Protein AF-A0A1U9UR07-F1 (afdb_monomer_lite)

Secondary structure (DSSP, 8-state):
----EEEEEEEEEEE-TT-EEEEEEEETT--S-----EEEEEEE-TT-----TTS-----EEEEEEEEEEEEEEE--SSS--EEEEEEEEEEEEEE-SSS-EEEEEEEEEE--

Foldseek 3Di:
DDFDKDKDWDDKDKAFAPDKDKDKAKDLPPDVPPDKDKDKFKDFDPVDDPDDPPFDPDWDKGFPDKDKDKDWDFAPPPDDDTDIRIIIIIMTMIHTNGNGITIIIMMMIITDD

pLDDT: mean 77.51, std 14.18, range [50.88, 95.31]

Structure (mmCIF, N/CA/C/O backbone):
data_AF-A0A1U9UR07-F1
#
_entry.id   AF-A0A1U9UR07-F1
#
loop_
_atom_site.group_PDB
_atom_site.id
_atom_site.type_symbol
_atom_site.label_atom_id
_atom_site.label_alt_id
_atom_site.label_comp_id
_atom_site.label_asym_id
_atom_site.label_entity_id
_atom_site.label_seq_id
_atom_site.pdbx_PDB_ins_code
_atom_site.Cartn_x
_atom_site.Cartn_y
_atom_site.Cartn_z
_atom_site.occupancy
_atom_site.B_iso_or_equiv
_atom_site.auth_seq_id
_atom_site.auth_comp_id
_atom_site.auth_asym_id
_atom_site.auth_atom_id
_atom_site.pdbx_PDB_model_num
ATOM 1 N N . MET A 1 1 ? -17.537 4.626 -27.027 1.00 51.56 1 MET A N 1
ATOM 2 C CA . MET A 1 1 ? -16.449 3.795 -26.475 1.00 51.56 1 MET A CA 1
ATOM 3 C C . MET A 1 1 ? -16.687 3.732 -24.976 1.00 51.56 1 MET A C 1
ATOM 5 O O . MET A 1 1 ? -16.911 4.792 -24.405 1.00 51.56 1 MET A O 1
ATOM 9 N N . SER A 1 2 ? -16.831 2.543 -24.379 1.00 54.78 2 SER A N 1
ATOM 10 C CA . SER A 1 2 ? -16.956 2.432 -22.919 1.00 54.78 2 SER A CA 1
ATOM 11 C C . SER A 1 2 ? -15.555 2.349 -22.336 1.00 54.78 2 SER A C 1
ATOM 13 O O . SER A 1 2 ? -14.804 1.458 -22.719 1.00 54.78 2 SER A O 1
ATOM 15 N N . ASN A 1 3 ? -15.216 3.269 -21.441 1.00 66.62 3 ASN A N 1
ATOM 16 C CA . ASN A 1 3 ? -13.965 3.197 -20.698 1.00 66.62 3 ASN A CA 1
ATOM 17 C C . ASN A 1 3 ? -14.158 2.119 -19.631 1.00 66.62 3 ASN A C 1
ATOM 19 O O . ASN A 1 3 ? -14.895 2.330 -18.666 1.00 66.62 3 ASN A O 1
ATOM 23 N N . GLU A 1 4 ? -13.588 0.940 -19.856 1.00 74.62 4 GLU A N 1
ATOM 24 C CA . GLU A 1 4 ? -13.603 -0.132 -18.868 1.00 74.62 4 GLU A CA 1
ATOM 25 C C . GLU A 1 4 ? -12.714 0.276 -17.686 1.00 74.62 4 GLU A C 1
ATOM 27 O O . GLU A 1 4 ? -11.621 0.822 -17.867 1.00 74.62 4 GLU A O 1
ATOM 32 N N . VAL A 1 5 ? -13.230 0.085 -16.470 1.00 78.31 5 VAL A N 1
ATOM 33 C CA . VAL A 1 5 ? -12.482 0.329 -15.236 1.00 78.31 5 VAL A CA 1
ATOM 34 C C . VAL A 1 5 ? -11.978 -1.014 -14.738 1.00 78.31 5 VAL A C 1
ATOM 36 O O . VAL A 1 5 ? -12.756 -1.836 -14.256 1.00 78.31 5 VAL A O 1
ATOM 39 N N . ASN A 1 6 ? -10.670 -1.217 -14.829 1.00 82.62 6 ASN A N 1
ATOM 40 C CA . ASN A 1 6 ? -9.998 -2.394 -14.307 1.00 82.62 6 ASN A CA 1
ATOM 41 C C . ASN A 1 6 ? -9.641 -2.163 -12.841 1.00 82.62 6 ASN A C 1
ATOM 43 O O . ASN A 1 6 ? -8.868 -1.260 -12.517 1.00 82.62 6 ASN A O 1
ATOM 47 N N . ILE A 1 7 ? -10.188 -2.990 -11.953 1.00 86.00 7 ILE A N 1
ATOM 48 C CA . ILE A 1 7 ? -9.848 -2.986 -10.528 1.00 86.00 7 ILE A CA 1
ATOM 49 C C . ILE A 1 7 ? -8.909 -4.157 -10.263 1.00 86.00 7 ILE A C 1
ATOM 51 O O . ILE A 1 7 ? -9.239 -5.303 -10.561 1.00 86.00 7 ILE A O 1
ATOM 55 N N . SER A 1 8 ? -7.743 -3.879 -9.686 1.00 87.50 8 SER A N 1
ATOM 56 C CA . SER A 1 8 ? -6.766 -4.907 -9.318 1.00 87.50 8 SER A CA 1
ATOM 57 C C . SER A 1 8 ? -6.253 -4.701 -7.897 1.00 87.50 8 SER A C 1
ATOM 59 O O . SER A 1 8 ? -6.095 -3.571 -7.434 1.00 87.50 8 SER A O 1
ATOM 61 N N . GLN A 1 9 ? -5.998 -5.804 -7.196 1.00 89.88 9 GLN A N 1
ATOM 62 C CA . GLN A 1 9 ? -5.320 -5.784 -5.906 1.00 89.88 9 GLN A CA 1
ATOM 63 C C . GLN A 1 9 ? -3.812 -5.694 -6.131 1.00 89.88 9 GLN A C 1
ATOM 65 O O . GLN A 1 9 ? -3.245 -6.486 -6.881 1.00 89.88 9 GLN A O 1
ATOM 70 N N . ILE A 1 10 ? -3.166 -4.747 -5.456 1.00 88.62 10 ILE A N 1
ATOM 71 C CA . ILE A 1 10 ? -1.724 -4.491 -5.598 1.00 88.62 10 ILE A CA 1
ATOM 72 C C . ILE A 1 10 ? -0.930 -4.797 -4.332 1.00 88.62 10 ILE A C 1
ATOM 74 O O . ILE A 1 10 ? 0.274 -5.025 -4.408 1.00 88.62 10 ILE A O 1
ATOM 78 N N . ALA A 1 11 ? -1.587 -4.803 -3.173 1.00 89.31 11 ALA A N 1
ATOM 79 C CA . ALA A 1 11 ? -0.956 -5.115 -1.902 1.00 89.31 11 ALA A CA 1
ATOM 80 C C . ALA A 1 11 ? -1.979 -5.625 -0.885 1.00 89.31 11 ALA A C 1
ATOM 82 O O . ALA A 1 11 ? -3.185 -5.413 -1.025 1.00 89.31 11 ALA A O 1
ATOM 83 N N . SER A 1 12 ? -1.475 -6.289 0.148 1.00 91.50 12 SER A N 1
ATOM 84 C CA . SER A 1 12 ? -2.229 -6.705 1.326 1.00 91.50 12 SER A CA 1
ATOM 85 C C . SER A 1 12 ? -1.304 -6.761 2.532 1.00 91.50 12 SER A C 1
ATOM 87 O O . SER A 1 12 ? -0.103 -6.994 2.377 1.00 91.50 12 SER A O 1
ATOM 89 N N . GLY A 1 13 ? -1.851 -6.600 3.729 1.00 91.00 13 GLY A N 1
ATOM 90 C CA . GLY A 1 13 ? -1.067 -6.700 4.954 1.00 91.00 13 GLY A CA 1
ATOM 91 C C . GLY A 1 13 ? -1.910 -6.523 6.203 1.00 91.00 13 GLY A C 1
ATOM 92 O O . GLY A 1 13 ? -3.133 -6.479 6.133 1.00 91.00 13 GLY A O 1
ATOM 93 N N . THR A 1 14 ? -1.231 -6.407 7.340 1.00 91.38 14 THR A N 1
ATOM 94 C CA . THR A 1 14 ? -1.806 -6.065 8.645 1.00 91.38 14 THR A CA 1
ATOM 95 C C . THR A 1 14 ? -1.115 -4.818 9.172 1.00 91.38 14 THR A C 1
ATOM 97 O O . THR A 1 14 ? 0.115 -4.778 9.194 1.00 91.38 14 THR A O 1
ATOM 100 N N . LEU A 1 15 ? -1.887 -3.823 9.601 1.00 91.75 15 LEU A N 1
ATOM 101 C CA . LEU A 1 15 ? -1.377 -2.570 10.154 1.00 91.75 15 LEU A CA 1
ATOM 102 C C . LEU A 1 15 ? -1.882 -2.367 11.578 1.00 91.75 15 LEU A C 1
ATOM 104 O O . LEU A 1 15 ? -3.080 -2.490 11.838 1.00 91.75 15 LEU A O 1
ATOM 108 N N . ASP A 1 16 ? -0.974 -2.009 12.479 1.00 90.75 16 ASP A N 1
ATOM 109 C CA . ASP A 1 16 ? -1.309 -1.569 13.831 1.00 90.75 16 ASP A CA 1
ATOM 110 C C . ASP A 1 16 ? -1.818 -0.116 13.825 1.00 90.75 16 ASP A C 1
ATOM 112 O O . ASP A 1 16 ? -1.444 0.657 12.939 1.00 90.75 16 ASP A O 1
ATOM 116 N N . PRO A 1 17 ? -2.639 0.285 14.812 1.00 90.88 17 PRO A N 1
ATOM 117 C CA . PRO A 1 17 ? -3.105 1.663 14.964 1.00 90.88 17 PRO A CA 1
ATOM 118 C C . PRO A 1 17 ? -1.975 2.696 14.901 1.00 90.88 17 PRO A C 1
ATOM 120 O O . PRO A 1 17 ? -0.920 2.515 15.517 1.00 90.88 17 PRO A O 1
ATOM 123 N N . GLY A 1 18 ? -2.199 3.787 14.166 1.00 88.94 18 GLY A N 1
ATOM 124 C CA . GLY A 1 18 ? -1.260 4.904 14.021 1.00 88.94 18 GLY A CA 1
ATOM 125 C C . GLY A 1 18 ? -0.002 4.593 13.206 1.00 88.94 18 GLY A C 1
ATOM 126 O O . GLY A 1 18 ? 0.939 5.386 13.216 1.00 88.94 18 GLY A O 1
ATOM 127 N N . HIS A 1 19 ? 0.049 3.441 12.530 1.00 88.81 19 HIS A N 1
ATOM 128 C CA . HIS A 1 19 ? 1.153 3.083 11.647 1.00 88.81 19 HIS A CA 1
ATOM 129 C C . HIS A 1 19 ? 0.731 3.198 10.184 1.00 88.81 19 HIS A C 1
ATOM 131 O O . HIS A 1 19 ? -0.345 2.744 9.789 1.00 88.81 19 HIS A O 1
ATOM 137 N N . GLY A 1 20 ? 1.625 3.777 9.380 1.00 91.19 20 GLY A N 1
ATOM 138 C CA . GLY A 1 20 ? 1.484 3.880 7.934 1.00 91.19 20 GLY A CA 1
ATOM 139 C C . GLY A 1 20 ? 2.530 3.046 7.202 1.00 91.19 20 GLY A C 1
ATOM 140 O O . GLY A 1 20 ? 3.700 3.039 7.588 1.00 91.19 20 GLY A O 1
ATOM 141 N N . TRP A 1 21 ? 2.127 2.360 6.134 1.00 92.69 21 TRP A N 1
ATOM 142 C CA . TRP A 1 21 ? 3.024 1.661 5.211 1.00 92.69 21 TRP A CA 1
ATOM 143 C C . TRP A 1 21 ? 3.007 2.320 3.840 1.00 92.69 21 TRP A C 1
ATOM 145 O O . TRP A 1 21 ? 1.958 2.713 3.333 1.00 92.69 21 TRP A O 1
ATOM 155 N N . GLU A 1 22 ? 4.183 2.405 3.225 1.00 93.12 22 GLU A N 1
ATOM 156 C CA . GLU A 1 22 ? 4.332 2.884 1.857 1.00 93.12 22 GLU A CA 1
ATOM 157 C C . GLU A 1 22 ? 4.399 1.706 0.887 1.00 93.12 22 GLU A C 1
ATOM 159 O O . GLU A 1 22 ? 5.182 0.772 1.066 1.00 93.12 22 GLU A O 1
ATOM 164 N N . PHE A 1 23 ? 3.603 1.781 -0.174 1.00 89.00 23 PHE A N 1
ATOM 165 C CA . PHE A 1 23 ? 3.611 0.819 -1.262 1.00 89.00 23 PHE A CA 1
ATOM 166 C C . PHE A 1 23 ? 4.098 1.485 -2.537 1.00 89.00 23 PHE A C 1
ATOM 168 O O . PHE A 1 23 ? 3.592 2.529 -2.955 1.00 89.00 23 PHE A O 1
ATOM 175 N N . TYR A 1 24 ? 5.074 0.839 -3.163 1.00 86.56 24 TYR A N 1
ATOM 176 C CA . TYR A 1 24 ? 5.679 1.261 -4.414 1.00 86.56 24 TYR A CA 1
ATOM 177 C C . TYR A 1 24 ? 5.182 0.338 -5.523 1.00 86.56 24 TYR A C 1
ATOM 179 O O . TYR A 1 24 ? 5.511 -0.847 -5.531 1.00 86.56 24 TYR A O 1
ATOM 187 N N . VAL A 1 25 ? 4.375 0.863 -6.447 1.00 79.50 25 VAL A N 1
ATOM 188 C CA . VAL A 1 25 ? 3.783 0.075 -7.537 1.00 79.50 25 VAL A CA 1
ATOM 189 C C . VAL A 1 25 ? 4.552 0.372 -8.823 1.00 79.50 25 VAL A C 1
ATOM 191 O O . VAL A 1 25 ? 4.287 1.397 -9.466 1.00 79.50 25 VAL A O 1
ATOM 194 N N . PRO A 1 26 ? 5.543 -0.463 -9.199 1.00 71.06 26 PRO A N 1
ATOM 195 C CA . PRO A 1 26 ? 6.257 -0.284 -10.454 1.00 71.06 26 PRO A CA 1
ATOM 196 C C . PRO A 1 26 ? 5.309 -0.524 -11.629 1.00 71.06 26 PRO A C 1
ATOM 198 O O . PRO A 1 26 ? 4.514 -1.466 -11.625 1.00 71.06 26 PRO A O 1
ATOM 201 N N . ARG A 1 27 ? 5.412 0.322 -12.655 1.00 70.56 27 ARG A N 1
ATOM 202 C CA . ARG A 1 27 ? 4.677 0.164 -13.910 1.00 70.56 27 ARG A CA 1
ATOM 203 C C . ARG A 1 27 ? 5.667 0.038 -15.072 1.00 70.56 27 ARG A C 1
ATOM 205 O O . ARG A 1 27 ? 6.072 1.053 -15.638 1.00 70.56 27 ARG A O 1
ATOM 212 N N . PRO A 1 28 ? 6.093 -1.193 -15.409 1.00 58.84 28 PRO A N 1
ATOM 213 C CA . PRO A 1 28 ? 7.059 -1.427 -16.483 1.00 58.84 28 PRO A CA 1
ATOM 214 C C . PRO A 1 28 ? 6.499 -1.107 -17.881 1.00 58.84 28 PRO A C 1
ATOM 216 O O . PRO A 1 28 ? 7.261 -0.911 -18.819 1.00 58.84 28 PRO A O 1
ATOM 219 N N . ASP A 1 29 ? 5.177 -1.032 -18.026 1.00 58.12 29 ASP A N 1
ATOM 220 C CA . ASP A 1 29 ? 4.444 -0.739 -19.261 1.00 58.12 29 ASP A CA 1
ATOM 221 C C . ASP A 1 29 ? 3.984 0.722 -19.377 1.00 58.12 29 ASP A C 1
ATOM 223 O O . ASP A 1 29 ? 3.385 1.106 -20.383 1.00 58.12 29 ASP A O 1
ATOM 227 N N . TYR A 1 30 ? 4.278 1.560 -18.378 1.00 55.84 30 TYR A N 1
ATOM 228 C CA . TYR A 1 30 ? 3.933 2.979 -18.386 1.00 55.84 30 TYR A CA 1
ATOM 229 C C . TYR A 1 30 ? 4.895 3.728 -19.309 1.00 55.84 30 TYR A C 1
ATOM 231 O O . TYR A 1 30 ? 5.777 4.471 -18.885 1.00 55.84 30 TYR A O 1
ATOM 239 N N . GLN A 1 31 ? 4.744 3.514 -20.613 1.00 53.91 31 GLN A N 1
ATOM 240 C CA . GLN A 1 31 ? 5.294 4.432 -21.597 1.00 53.91 31 GLN A CA 1
ATOM 241 C C . GLN A 1 31 ? 4.724 5.822 -21.302 1.00 53.91 31 GLN A C 1
ATOM 243 O O . GLN A 1 31 ? 3.584 5.933 -20.863 1.00 53.91 31 GLN A O 1
ATOM 248 N N . ALA A 1 32 ? 5.521 6.870 -21.514 1.00 50.88 32 ALA A N 1
ATOM 249 C CA . ALA A 1 32 ? 5.328 8.259 -21.070 1.00 50.88 32 ALA A CA 1
ATOM 250 C C . ALA A 1 32 ? 3.983 8.956 -21.418 1.00 50.88 32 ALA A C 1
ATOM 252 O O . ALA A 1 32 ? 3.830 10.158 -21.197 1.00 50.88 32 ALA A O 1
ATOM 253 N N . GLN A 1 33 ? 2.995 8.241 -21.952 1.00 50.94 33 GLN A N 1
ATOM 254 C CA . GLN A 1 33 ? 1.614 8.676 -22.062 1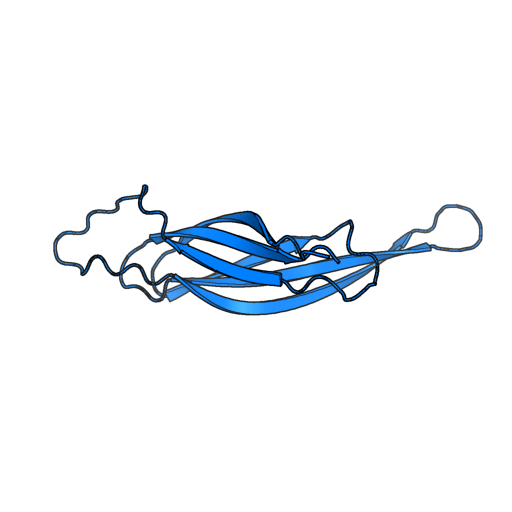.00 50.94 33 GLN A CA 1
ATOM 255 C C . GLN A 1 33 ? 0.956 8.701 -20.676 1.00 50.94 33 GLN A C 1
ATOM 257 O O . GLN A 1 33 ? 0.387 7.736 -20.173 1.00 50.94 33 GLN A O 1
ATOM 262 N N . ILE A 1 34 ? 1.043 9.877 -20.063 1.00 52.38 34 ILE A N 1
ATOM 263 C CA . ILE A 1 34 ? 0.200 10.351 -18.966 1.00 52.38 34 ILE A CA 1
ATOM 264 C C . ILE A 1 34 ? -1.269 10.129 -19.373 1.00 52.38 34 ILE A C 1
ATOM 266 O O . ILE A 1 34 ? -1.830 10.946 -20.095 1.00 52.38 34 ILE A O 1
ATOM 270 N N . GLY A 1 35 ? -1.878 9.001 -18.995 1.00 52.19 35 GLY A N 1
ATOM 271 C CA . GLY A 1 35 ? -3.204 8.649 -19.523 1.00 52.19 35 GLY A CA 1
ATOM 272 C C . GLY A 1 35 ? -4.109 7.891 -18.567 1.00 52.19 35 GLY A C 1
ATOM 273 O O . GLY A 1 35 ? -5.287 8.219 -18.473 1.00 52.19 35 GLY A O 1
ATOM 274 N N . LYS A 1 36 ? -3.588 6.917 -17.815 1.00 61.38 36 LYS A N 1
ATOM 275 C CA . LYS A 1 36 ? -4.447 6.131 -16.925 1.00 61.38 36 LYS A CA 1
ATOM 276 C C . LYS A 1 36 ? -4.677 6.897 -15.633 1.00 61.38 36 LYS A C 1
ATOM 278 O O . LYS A 1 36 ? -3.763 6.997 -14.815 1.00 61.38 36 LYS A O 1
ATOM 283 N N . VAL A 1 37 ? -5.863 7.457 -15.422 1.00 61.91 37 VAL A N 1
ATOM 284 C CA . VAL A 1 37 ? -6.258 7.901 -14.077 1.00 61.91 37 VAL A CA 1
ATOM 285 C C . VAL A 1 37 ? -6.299 6.648 -13.201 1.00 61.91 37 VAL A C 1
ATOM 287 O O . VAL A 1 37 ? -6.976 5.689 -13.565 1.00 61.91 37 VAL A O 1
ATOM 290 N N . ALA A 1 38 ? -5.534 6.633 -12.104 1.00 72.12 38 ALA A N 1
ATOM 291 C CA . ALA A 1 38 ? -5.622 5.578 -11.099 1.00 72.12 38 ALA A CA 1
ATOM 292 C C . ALA A 1 38 ? -6.191 6.144 -9.808 1.00 72.12 38 ALA A C 1
ATOM 294 O O . ALA A 1 38 ? -5.708 7.162 -9.310 1.00 72.12 38 ALA A O 1
ATOM 295 N N . PHE A 1 39 ? -7.172 5.444 -9.259 1.00 84.00 39 PHE A N 1
ATOM 296 C CA . PHE A 1 39 ? -7.673 5.682 -7.915 1.00 84.00 39 PHE A CA 1
ATOM 297 C C . PHE A 1 39 ? -7.201 4.550 -7.017 1.00 84.00 39 PHE A C 1
ATOM 299 O O . PHE A 1 39 ? -7.362 3.380 -7.361 1.00 84.00 39 PHE A O 1
ATOM 306 N N . PHE A 1 40 ? -6.612 4.906 -5.880 1.00 89.44 40 PHE A N 1
ATOM 307 C CA . PHE A 1 40 ? -6.236 3.950 -4.848 1.00 89.44 40 PHE A CA 1
ATOM 308 C C . PHE A 1 40 ? -7.305 3.942 -3.767 1.00 89.44 40 PHE A C 1
ATOM 310 O O . PHE A 1 40 ? -7.808 4.994 -3.373 1.00 89.44 40 PHE A O 1
ATOM 317 N N . THR A 1 41 ? -7.624 2.758 -3.270 1.00 92.38 41 THR A N 1
ATOM 318 C CA . THR A 1 41 ? -8.431 2.594 -2.065 1.00 92.38 41 THR A CA 1
ATOM 319 C C . THR A 1 41 ? -7.837 1.476 -1.225 1.00 92.38 41 THR A C 1
ATOM 321 O O . THR A 1 41 ? -7.213 0.554 -1.760 1.00 92.38 41 THR A O 1
ATOM 324 N N . ALA A 1 42 ? -8.003 1.572 0.087 1.00 92.12 42 ALA A N 1
ATOM 325 C CA . ALA A 1 42 ? -7.684 0.496 0.998 1.00 92.12 42 ALA A CA 1
ATOM 326 C C . ALA A 1 42 ? -8.974 0.005 1.647 1.00 92.12 42 ALA A C 1
ATOM 328 O O . ALA A 1 42 ? -9.846 0.796 1.999 1.00 92.12 42 ALA A O 1
ATOM 329 N N . VAL A 1 43 ? -9.107 -1.312 1.743 1.00 90.75 43 VAL A N 1
ATOM 330 C CA . VAL A 1 43 ? -10.316 -1.967 2.235 1.00 90.75 43 VAL A CA 1
ATOM 331 C C . VAL A 1 43 ? -9.921 -2.895 3.376 1.00 90.75 43 VAL A C 1
ATOM 333 O O . VAL A 1 43 ? -9.047 -3.742 3.167 1.00 90.75 43 VAL A O 1
ATOM 336 N N . PRO A 1 44 ? -10.539 -2.770 4.563 1.00 88.94 44 PRO A N 1
ATOM 337 C CA . PRO A 1 44 ? -10.356 -3.737 5.634 1.00 88.94 44 PRO A CA 1
ATOM 338 C C . PRO A 1 44 ? -10.743 -5.148 5.180 1.00 88.94 44 PRO A C 1
ATOM 340 O O . PRO A 1 44 ? -11.813 -5.362 4.607 1.00 88.94 44 PRO A O 1
ATOM 343 N N . ASP A 1 45 ? -9.884 -6.123 5.457 1.00 86.44 45 ASP A N 1
ATOM 344 C CA . ASP A 1 45 ? -10.175 -7.530 5.223 1.00 86.44 45 ASP A CA 1
ATOM 345 C C . ASP A 1 45 ? -11.056 -8.069 6.353 1.00 86.44 45 ASP A C 1
ATOM 347 O O . ASP A 1 45 ? -10.598 -8.308 7.475 1.00 86.44 45 ASP A O 1
ATOM 351 N N . ALA A 1 46 ? -12.336 -8.263 6.042 1.00 74.12 46 ALA A N 1
ATOM 352 C CA . ALA A 1 46 ? -13.320 -8.804 6.971 1.00 74.12 46 ALA A CA 1
ATOM 353 C C . ALA A 1 46 ? -13.079 -10.282 7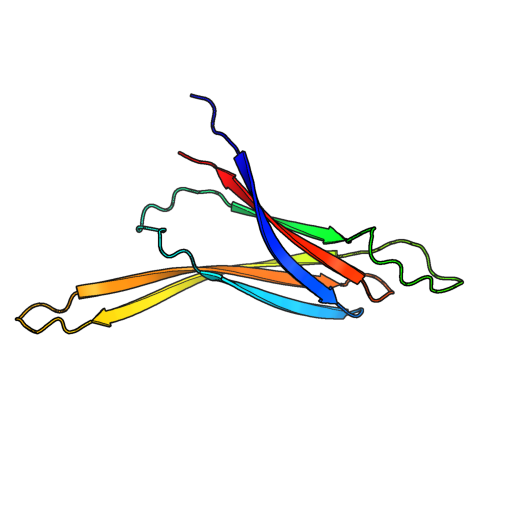.326 1.00 74.12 46 ALA A C 1
ATOM 355 O O . ALA A 1 46 ? -13.623 -10.757 8.315 1.00 74.12 46 ALA A O 1
ATOM 356 N N . SER A 1 47 ? -12.277 -11.022 6.552 1.00 74.56 47 SER A N 1
ATOM 357 C CA . SER A 1 47 ? -11.961 -12.425 6.859 1.00 74.56 47 SER A CA 1
ATOM 358 C C . SER A 1 47 ? -10.925 -12.580 7.977 1.00 74.56 47 SER A C 1
ATOM 360 O O . SER A 1 47 ? -10.778 -13.660 8.550 1.00 74.56 47 SER A O 1
ATOM 362 N N . PHE A 1 48 ? -10.227 -11.496 8.319 1.00 69.56 48 PHE A N 1
ATOM 363 C CA . PHE A 1 48 ? -9.251 -11.459 9.395 1.00 69.56 48 PHE A CA 1
ATOM 364 C C . PHE A 1 48 ? -9.887 -10.853 10.647 1.00 69.56 48 PHE A C 1
ATOM 366 O O . PHE A 1 48 ? -9.876 -9.636 10.835 1.00 69.56 48 PHE A O 1
ATOM 373 N N . ASP A 1 49 ? -10.473 -11.686 11.503 1.00 63.22 49 ASP A N 1
ATOM 374 C CA . ASP A 1 49 ? -11.080 -11.243 12.761 1.00 63.22 49 ASP A CA 1
ATOM 375 C C . ASP A 1 49 ? -10.091 -11.314 13.925 1.00 63.22 49 ASP A C 1
ATOM 377 O O . ASP A 1 49 ? -9.795 -12.383 14.459 1.00 63.22 49 ASP A O 1
ATOM 381 N N . ILE A 1 50 ? -9.613 -10.145 14.359 1.00 63.03 50 ILE A N 1
ATOM 382 C CA . ILE A 1 50 ? -9.084 -9.976 15.712 1.00 63.03 50 ILE A CA 1
ATOM 383 C C . ILE A 1 50 ? -10.256 -9.507 16.571 1.00 63.03 50 ILE A C 1
ATOM 385 O O . ILE A 1 50 ? -10.576 -8.321 16.619 1.00 63.03 50 ILE A O 1
ATOM 389 N N . VAL A 1 51 ? -10.921 -10.450 17.237 1.00 57.22 51 VAL A N 1
ATOM 390 C CA . VAL A 1 51 ? -11.977 -10.129 18.202 1.00 57.22 51 VAL A CA 1
ATOM 391 C C . VAL A 1 51 ? -11.317 -9.588 19.471 1.00 57.22 51 VAL A C 1
ATOM 393 O O . VAL A 1 51 ? -10.765 -10.343 20.270 1.00 57.22 51 VAL A O 1
ATOM 396 N N . LEU A 1 52 ? -11.362 -8.269 19.649 1.00 57.34 52 LEU A N 1
ATOM 397 C CA . LEU A 1 52 ? -11.005 -7.592 20.894 1.00 57.34 52 LEU A CA 1
ATOM 398 C C . LEU A 1 52 ? -12.295 -7.171 21.601 1.00 57.34 52 LEU A C 1
ATOM 400 O O . LEU A 1 52 ? -12.968 -6.225 21.194 1.00 57.34 52 LEU A O 1
ATOM 404 N N . GLU A 1 53 ? -12.649 -7.911 22.652 1.00 54.72 53 GLU A N 1
ATOM 405 C CA . GLU A 1 53 ? -13.827 -7.650 23.481 1.00 54.72 53 GLU A CA 1
ATOM 406 C C . GLU A 1 53 ? -13.819 -6.189 23.977 1.00 54.72 53 GLU A C 1
ATOM 408 O O . GLU A 1 53 ? -12.869 -5.745 24.624 1.00 54.72 53 GLU A O 1
ATOM 413 N N . GLY A 1 54 ? -14.870 -5.428 23.654 1.00 59.56 54 GLY A N 1
ATOM 414 C CA . GLY A 1 54 ? -15.052 -4.048 24.120 1.00 59.56 54 GLY A CA 1
ATOM 415 C C . GLY A 1 54 ? -14.600 -2.930 23.172 1.00 59.56 54 GLY A C 1
ATOM 416 O O . GLY A 1 54 ? -14.774 -1.764 23.528 1.00 59.56 54 GLY A O 1
ATOM 417 N N . TYR A 1 55 ? -14.080 -3.235 21.977 1.00 59.12 55 TYR A N 1
ATOM 418 C CA . TYR A 1 55 ? -13.795 -2.217 20.956 1.00 59.12 55 TYR A CA 1
ATOM 419 C C . TYR A 1 55 ? -14.935 -2.095 19.933 1.00 59.12 55 TYR A C 1
ATOM 421 O O . TYR A 1 55 ? -15.531 -3.107 19.564 1.00 59.12 55 TYR A O 1
ATOM 429 N N . PRO A 1 56 ? -15.250 -0.879 19.441 1.00 59.28 56 PRO A N 1
ATOM 430 C CA . PRO A 1 56 ? -16.108 -0.733 18.272 1.00 59.28 56 PRO A CA 1
ATOM 431 C C . PRO A 1 56 ? -15.484 -1.489 17.091 1.00 59.28 56 PRO A C 1
ATOM 433 O O . PRO A 1 56 ? -14.295 -1.321 16.833 1.00 59.28 56 PRO A O 1
ATOM 436 N N . GLU A 1 57 ? -16.277 -2.245 16.327 1.00 64.75 57 GLU A N 1
ATOM 437 C CA . GLU A 1 57 ? -15.844 -2.952 15.101 1.00 64.75 57 GLU A CA 1
ATOM 438 C C . GLU A 1 57 ? -15.461 -1.998 13.944 1.00 64.75 57 GLU A C 1
ATOM 440 O O . GLU A 1 57 ? -15.399 -2.387 12.779 1.00 64.75 57 GLU A O 1
ATOM 445 N N . HIS A 1 58 ? -15.225 -0.719 14.241 1.00 71.81 58 HIS A N 1
ATOM 446 C CA . HIS A 1 58 ? -14.849 0.273 13.251 1.00 71.81 58 HIS A CA 1
ATOM 447 C C . HIS A 1 58 ? -13.373 0.104 12.883 1.00 71.81 58 HIS A C 1
ATOM 449 O O . HIS A 1 58 ? -12.473 0.497 13.628 1.00 71.81 58 HIS A O 1
ATOM 455 N N . ARG A 1 59 ? -13.141 -0.500 11.718 1.00 81.62 59 ARG A N 1
ATOM 456 C CA . ARG A 1 59 ? -11.826 -0.635 11.095 1.00 81.62 59 ARG A CA 1
ATOM 457 C C . ARG A 1 59 ? -11.617 0.540 10.151 1.00 81.62 59 ARG A C 1
ATOM 459 O O . ARG A 1 59 ? -12.287 0.622 9.125 1.00 81.62 59 ARG A O 1
ATOM 466 N N . ASP A 1 60 ? -10.708 1.435 10.512 1.00 87.44 60 ASP A N 1
ATOM 467 C CA . ASP A 1 60 ? -10.453 2.665 9.766 1.00 87.44 60 ASP A CA 1
ATOM 468 C C . ASP A 1 60 ? -9.079 2.580 9.098 1.00 87.44 60 ASP A C 1
ATOM 470 O O . ASP A 1 60 ? -8.043 2.787 9.729 1.00 87.44 60 ASP A O 1
ATOM 474 N N . ILE A 1 61 ? -9.084 2.162 7.833 1.00 92.06 61 ILE A N 1
ATOM 475 C CA . ILE A 1 61 ? -7.892 2.056 6.995 1.00 92.06 61 ILE A CA 1
ATOM 476 C C . ILE A 1 61 ? -8.063 3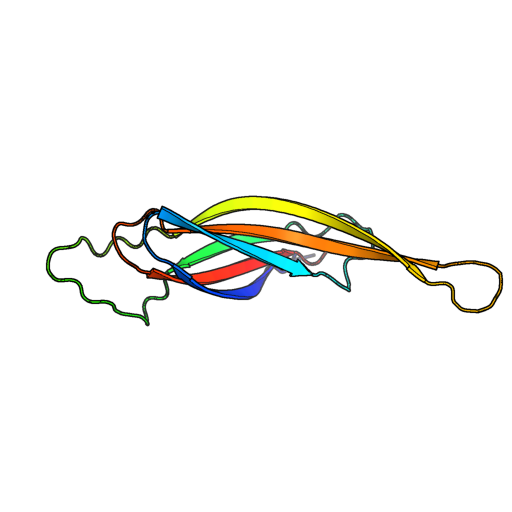.028 5.837 1.00 92.06 61 ILE A C 1
ATOM 478 O O . ILE A 1 61 ? -9.034 2.930 5.086 1.00 92.06 61 ILE A O 1
ATOM 482 N N . GLU A 1 62 ? -7.090 3.913 5.650 1.00 93.38 62 GLU A N 1
ATOM 483 C CA . GLU A 1 62 ? -7.177 4.974 4.654 1.00 93.38 62 GLU A CA 1
ATOM 484 C C . GLU A 1 62 ? -5.917 5.066 3.791 1.00 93.38 62 GLU A C 1
ATOM 486 O O . GLU A 1 62 ? -4.800 4.767 4.214 1.00 93.38 62 GLU A O 1
ATOM 491 N N . ILE A 1 63 ? -6.112 5.525 2.554 1.00 94.00 63 ILE A N 1
ATOM 492 C CA . ILE A 1 63 ? -5.036 6.045 1.719 1.00 94.00 63 ILE A CA 1
ATOM 493 C C . ILE A 1 63 ? -4.744 7.495 2.113 1.00 94.00 63 ILE A C 1
ATOM 495 O O . ILE A 1 63 ? -5.444 8.408 1.681 1.00 94.00 63 ILE A O 1
ATOM 499 N N . THR A 1 64 ? -3.683 7.733 2.881 1.00 94.00 64 THR A N 1
ATOM 500 C CA . THR A 1 64 ? -3.368 9.083 3.386 1.00 94.00 64 THR A CA 1
ATOM 501 C C . THR A 1 64 ? -2.504 9.901 2.430 1.00 94.00 64 THR A C 1
ATOM 503 O O . THR A 1 64 ? -2.472 11.132 2.495 1.00 94.00 64 THR A O 1
ATOM 506 N N . ARG A 1 65 ? -1.807 9.244 1.495 1.00 92.50 65 ARG A N 1
ATOM 507 C CA . ARG A 1 65 ? -0.958 9.924 0.511 1.00 92.50 65 ARG A CA 1
ATOM 508 C C . ARG A 1 65 ? -0.872 9.151 -0.793 1.00 92.50 65 ARG A C 1
ATOM 510 O O . ARG A 1 65 ? -0.708 7.939 -0.782 1.00 92.50 65 ARG A O 1
ATOM 517 N N . THR A 1 66 ? -0.875 9.868 -1.915 1.00 89.75 66 THR A N 1
ATOM 518 C CA . THR A 1 66 ? -0.509 9.332 -3.234 1.00 89.75 66 THR A CA 1
ATOM 519 C C . THR A 1 66 ? 0.555 10.214 -3.882 1.00 89.75 66 THR A C 1
ATOM 521 O O . THR A 1 66 ? 0.537 11.438 -3.741 1.00 89.75 66 THR A O 1
ATOM 524 N N . TRP A 1 67 ? 1.533 9.607 -4.554 1.00 87.75 67 TRP A N 1
ATOM 525 C CA . TRP A 1 67 ? 2.559 10.340 -5.301 1.00 87.75 67 TRP A CA 1
ATOM 526 C C . TRP A 1 67 ? 3.108 9.512 -6.459 1.00 87.75 67 TRP A C 1
ATOM 528 O O . TRP A 1 67 ? 2.918 8.301 -6.531 1.00 87.75 67 TRP A O 1
ATOM 538 N N . ASN A 1 68 ? 3.798 10.182 -7.379 1.00 84.62 68 ASN A N 1
ATOM 539 C CA . ASN A 1 68 ? 4.434 9.545 -8.525 1.00 84.62 68 ASN A CA 1
ATOM 540 C C . ASN A 1 68 ? 5.951 9.701 -8.419 1.00 84.62 68 ASN A C 1
ATOM 542 O O . ASN A 1 68 ? 6.450 10.751 -8.008 1.00 84.62 68 ASN A O 1
ATOM 546 N N . THR A 1 69 ? 6.683 8.671 -8.826 1.00 83.25 69 THR A N 1
ATOM 547 C CA . THR A 1 69 ? 8.143 8.696 -8.936 1.00 83.25 69 THR A CA 1
ATOM 548 C C . THR A 1 69 ? 8.543 8.193 -10.315 1.00 83.25 69 THR A C 1
ATOM 550 O O . THR A 1 69 ? 7.942 7.256 -10.835 1.00 83.25 69 THR A O 1
ATOM 553 N N . VAL A 1 70 ? 9.547 8.828 -10.918 1.00 81.69 70 VAL A N 1
ATOM 554 C CA . VAL A 1 70 ? 10.120 8.406 -12.200 1.00 81.69 70 VAL A CA 1
ATOM 555 C C . VAL A 1 70 ? 11.603 8.157 -11.994 1.00 81.69 70 VAL A C 1
ATOM 557 O O . VAL A 1 70 ? 12.337 9.063 -11.599 1.00 81.69 70 VAL A O 1
ATOM 560 N N . TRP A 1 71 ? 12.037 6.934 -12.267 1.00 79.06 71 TRP A N 1
ATOM 561 C CA . TRP A 1 71 ? 13.438 6.540 -12.242 1.00 79.06 71 TRP A CA 1
ATOM 562 C C . TRP A 1 71 ? 13.954 6.490 -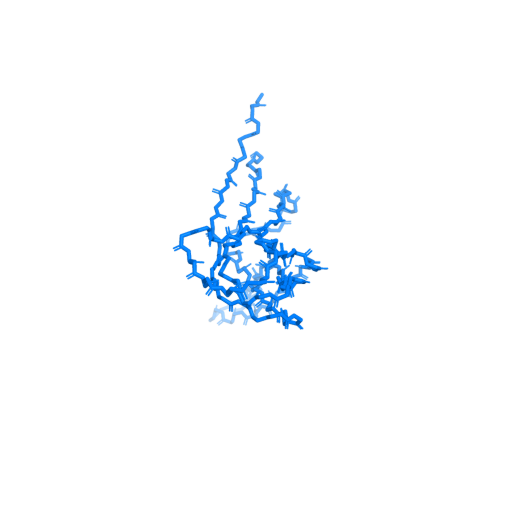13.673 1.00 79.06 71 TRP A C 1
ATOM 564 O O . TRP A 1 71 ? 13.290 5.945 -14.549 1.00 79.06 71 TRP A O 1
ATOM 574 N N . SER A 1 72 ? 15.129 7.064 -13.919 1.00 78.81 72 SER A N 1
ATOM 575 C CA . SER A 1 72 ? 15.789 6.993 -15.226 1.00 78.81 72 SER A CA 1
ATOM 576 C C . SER A 1 72 ? 17.108 6.252 -15.068 1.00 78.81 72 SER A C 1
ATOM 578 O O . SER A 1 72 ? 17.907 6.619 -14.205 1.00 78.81 72 SER A O 1
ATOM 580 N N . SER A 1 73 ? 17.348 5.229 -15.882 1.00 75.38 73 SER A N 1
ATOM 581 C CA . SER A 1 73 ? 18.612 4.494 -15.899 1.00 75.38 73 SER A CA 1
ATOM 582 C C . SER A 1 73 ? 19.227 4.539 -17.294 1.00 75.38 73 SER A C 1
ATOM 584 O O . SER A 1 73 ? 18.542 4.373 -18.299 1.00 75.38 73 SER A O 1
ATOM 586 N N . LEU A 1 74 ? 20.528 4.817 -17.374 1.00 74.12 74 LEU A N 1
ATOM 587 C CA . LEU A 1 74 ? 21.250 4.815 -18.642 1.00 74.12 74 LEU A CA 1
ATOM 588 C C . LEU A 1 74 ? 21.832 3.420 -18.858 1.00 74.12 74 LEU A C 1
ATOM 590 O O . LEU A 1 74 ? 22.771 3.027 -18.164 1.00 74.12 74 LEU A O 1
ATOM 594 N N . THR A 1 75 ? 21.303 2.676 -19.824 1.00 66.62 75 THR A N 1
ATOM 595 C CA . THR A 1 75 ? 21.888 1.394 -20.223 1.00 66.62 75 THR A CA 1
ATOM 596 C C . THR A 1 75 ? 22.838 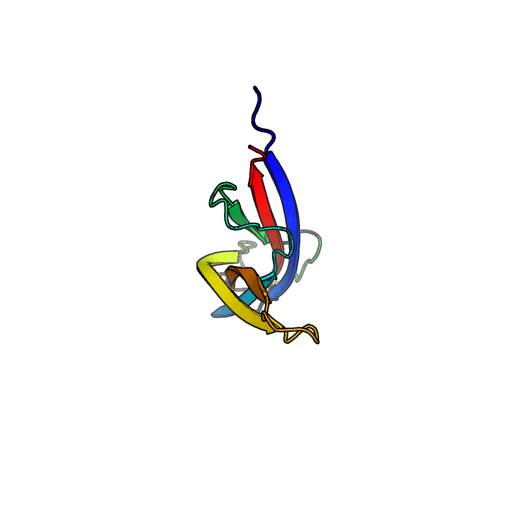1.611 -21.395 1.00 66.62 75 THR A C 1
ATOM 598 O O . THR A 1 75 ? 22.450 1.975 -22.507 1.00 66.62 75 THR A O 1
ATOM 601 N N . ALA A 1 76 ? 24.130 1.388 -21.148 1.00 61.19 76 ALA A N 1
ATOM 602 C CA . ALA A 1 76 ? 25.149 1.383 -22.189 1.00 61.19 76 ALA A CA 1
ATOM 603 C C . ALA A 1 76 ? 25.065 0.067 -22.980 1.00 61.19 76 ALA A C 1
ATOM 605 O O . ALA A 1 76 ? 25.775 -0.895 -22.694 1.00 61.19 76 ALA A O 1
ATOM 606 N N . GLN A 1 77 ? 24.185 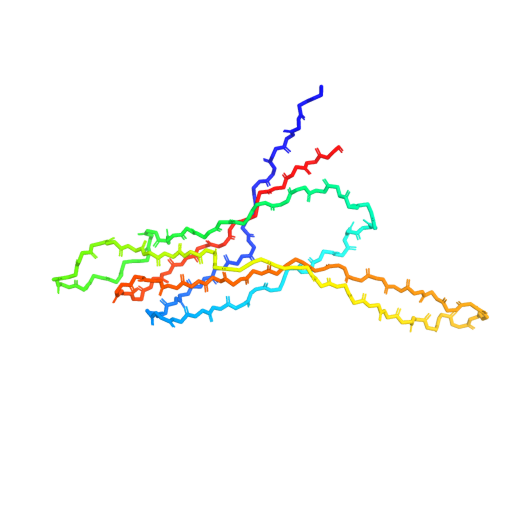-0.000 -23.977 1.00 56.12 77 GLN A N 1
ATOM 607 C CA . GLN A 1 77 ? 24.141 -1.130 -24.906 1.00 56.12 77 GLN A CA 1
ATOM 608 C C . GLN A 1 77 ? 25.242 -0.992 -25.958 1.00 56.12 77 GLN A C 1
ATOM 610 O O . GLN A 1 77 ? 24.961 -0.616 -27.083 1.00 56.12 77 GLN A O 1
ATOM 615 N N . GLY A 1 78 ? 26.493 -1.272 -25.579 1.00 53.44 78 GLY A N 1
ATOM 616 C CA . GLY A 1 78 ? 27.588 -1.747 -26.444 1.00 53.44 78 GLY A CA 1
ATOM 617 C C . GLY A 1 78 ? 27.998 -0.986 -27.721 1.00 53.44 78 GLY A C 1
ATOM 618 O O . GLY A 1 78 ? 29.060 -1.295 -28.249 1.00 53.44 78 GLY A O 1
ATOM 619 N N . VAL A 1 79 ? 27.244 -0.018 -28.248 1.00 51.31 79 VAL A N 1
ATOM 620 C CA . VAL A 1 79 ? 27.513 0.651 -29.526 1.00 51.31 79 VAL A CA 1
ATOM 621 C C . VAL A 1 79 ? 26.908 2.068 -29.512 1.00 51.31 79 VAL A C 1
ATOM 623 O O . VAL A 1 79 ? 25.722 2.258 -29.736 1.00 51.31 79 VAL A O 1
ATOM 626 N N . ALA A 1 80 ? 27.751 3.066 -29.235 1.00 55.09 80 ALA A N 1
ATOM 627 C CA . ALA A 1 80 ? 27.645 4.501 -29.569 1.00 55.09 80 ALA A CA 1
ATOM 628 C C . ALA A 1 80 ? 26.394 5.355 -29.208 1.00 55.09 80 ALA A C 1
ATOM 630 O O . ALA A 1 80 ? 26.504 6.578 -29.278 1.00 55.09 80 ALA A O 1
ATOM 631 N N . GLN A 1 81 ? 25.263 4.810 -28.757 1.00 56.75 81 GLN A N 1
ATOM 632 C CA . GLN A 1 81 ? 24.157 5.580 -28.161 1.00 56.75 81 GLN A CA 1
ATOM 633 C C . GLN A 1 81 ? 23.601 4.825 -26.950 1.00 56.75 81 GLN A C 1
ATOM 635 O O . GLN A 1 81 ? 23.110 3.709 -27.075 1.00 56.75 81 GLN A O 1
ATOM 640 N N . GLY A 1 82 ? 23.718 5.414 -25.757 1.00 59.47 82 GLY A N 1
ATOM 641 C CA . GLY A 1 82 ? 23.056 4.878 -24.568 1.00 59.47 82 GLY A CA 1
ATOM 642 C C . GLY A 1 82 ? 21.550 5.103 -24.669 1.00 59.47 82 GLY A C 1
ATOM 643 O O . GLY A 1 82 ? 21.122 6.210 -24.998 1.00 59.47 82 GLY A O 1
ATOM 644 N N . TYR A 1 83 ? 20.756 4.075 -24.380 1.00 65.38 83 TYR A N 1
ATOM 645 C CA . TYR A 1 83 ? 19.312 4.222 -24.224 1.00 65.38 83 TYR A CA 1
ATOM 646 C C . TYR A 1 83 ? 19.025 4.639 -22.777 1.00 65.38 83 TYR A C 1
ATOM 648 O O . TYR A 1 83 ? 19.594 4.074 -21.837 1.00 65.38 83 TYR A O 1
ATOM 656 N N . ILE A 1 84 ? 18.182 5.659 -22.594 1.00 72.50 84 ILE A N 1
ATOM 657 C CA . ILE A 1 84 ? 17.641 6.001 -21.276 1.00 72.50 84 ILE A CA 1
ATOM 658 C C . ILE A 1 84 ? 16.376 5.170 -21.097 1.00 72.50 84 ILE A C 1
ATOM 660 O O . ILE A 1 84 ? 15.407 5.350 -21.833 1.00 72.50 84 ILE A O 1
ATOM 664 N N . ASP A 1 85 ? 16.411 4.257 -20.137 1.00 76.50 85 ASP A N 1
ATOM 665 C CA . ASP A 1 85 ? 15.242 3.517 -19.692 1.00 76.50 85 ASP A CA 1
ATOM 666 C C . ASP A 1 85 ? 14.543 4.297 -18.575 1.00 76.50 85 ASP A C 1
ATOM 668 O O . ASP A 1 85 ? 15.199 4.832 -17.674 1.00 76.50 85 ASP A O 1
ATOM 672 N N . HIS A 1 86 ? 13.218 4.376 -18.641 1.00 75.12 86 HIS A N 1
ATOM 673 C CA . HIS A 1 86 ? 12.399 5.091 -17.672 1.00 75.12 86 HIS A CA 1
ATOM 674 C C . HIS A 1 86 ? 11.429 4.123 -17.005 1.00 75.12 86 HIS A C 1
ATOM 676 O O . HIS A 1 86 ? 10.585 3.526 -17.666 1.00 75.12 86 HIS A O 1
ATOM 682 N N . VAL A 1 87 ? 11.495 4.043 -15.678 1.00 76.25 87 VAL A N 1
ATOM 683 C CA . VAL A 1 87 ? 10.531 3.300 -14.865 1.00 76.25 87 VAL A CA 1
ATOM 684 C C . VAL A 1 87 ? 9.651 4.298 -14.136 1.00 76.25 87 VAL A C 1
ATOM 686 O O . VAL A 1 87 ? 10.122 5.074 -13.301 1.00 76.25 87 VAL A O 1
ATOM 689 N N . PHE A 1 88 ? 8.359 4.267 -14.438 1.00 77.38 88 PHE A N 1
ATOM 690 C CA . PHE A 1 88 ? 7.371 5.058 -13.722 1.00 77.38 88 PHE A CA 1
ATOM 691 C C . PHE A 1 88 ? 6.780 4.227 -12.589 1.00 77.38 88 PHE A C 1
ATOM 693 O O . PHE A 1 88 ? 6.547 3.023 -12.709 1.00 77.38 88 PHE A O 1
ATOM 700 N N . GLN A 1 89 ? 6.537 4.892 -11.471 1.00 79.69 89 GLN A N 1
ATOM 701 C CA . GLN A 1 89 ? 6.069 4.274 -10.248 1.00 79.69 89 GLN A CA 1
ATOM 702 C C . GLN A 1 89 ? 4.963 5.135 -9.653 1.00 79.69 89 GLN A C 1
ATOM 704 O O . GLN A 1 89 ? 5.108 6.358 -9.542 1.00 79.69 89 GLN A O 1
ATOM 709 N N . ARG A 1 90 ? 3.863 4.494 -9.260 1.00 83.00 90 ARG A N 1
ATOM 710 C CA . ARG A 1 90 ? 2.804 5.138 -8.483 1.00 83.00 90 ARG A CA 1
ATOM 711 C C . ARG A 1 90 ? 2.832 4.597 -7.077 1.00 83.00 90 ARG A C 1
ATOM 713 O O . ARG A 1 90 ? 2.904 3.389 -6.873 1.00 83.00 90 ARG A O 1
ATOM 720 N N . ASN A 1 91 ? 2.794 5.507 -6.125 1.00 87.38 91 ASN A N 1
ATOM 721 C CA . ASN A 1 91 ? 3.059 5.195 -4.740 1.00 87.38 91 ASN A CA 1
ATOM 722 C C . ASN A 1 91 ? 1.907 5.648 -3.878 1.00 87.38 91 ASN A C 1
ATOM 724 O O . ASN A 1 91 ? 1.231 6.637 -4.186 1.00 87.38 91 ASN A O 1
ATOM 728 N N . VAL A 1 92 ? 1.727 4.926 -2.786 1.00 92.50 92 VAL A N 1
ATOM 729 C CA . VAL A 1 92 ? 0.636 5.171 -1.867 1.00 92.50 92 VAL A CA 1
ATOM 730 C C . VAL A 1 92 ? 1.069 4.905 -0.434 1.00 92.50 92 VAL A C 1
ATOM 732 O O . VAL A 1 92 ? 1.834 3.978 -0.182 1.00 92.50 92 VAL A O 1
ATOM 735 N N . THR A 1 93 ? 0.576 5.715 0.498 1.00 94.81 93 THR A N 1
ATOM 736 C CA . THR A 1 93 ? 0.662 5.445 1.933 1.00 94.81 93 THR A CA 1
ATOM 737 C C . THR A 1 93 ? -0.696 4.953 2.397 1.00 94.81 93 THR A C 1
ATOM 739 O O . THR A 1 93 ? -1.704 5.613 2.143 1.00 94.81 93 THR A O 1
ATOM 742 N N . VAL A 1 94 ? -0.708 3.799 3.054 1.00 95.25 94 VAL A N 1
ATOM 743 C CA . VAL A 1 94 ? -1.881 3.249 3.734 1.00 95.25 94 VAL A CA 1
ATOM 744 C C . VAL A 1 94 ? -1.657 3.390 5.223 1.00 95.25 94 VAL A C 1
ATOM 746 O O . VAL A 1 94 ? -0.590 3.012 5.699 1.00 95.25 94 VAL A O 1
ATOM 749 N N . GLU A 1 95 ? -2.644 3.889 5.949 1.00 95.31 95 GLU A N 1
ATOM 750 C CA . GLU A 1 95 ? -2.572 4.059 7.396 1.00 95.31 95 GLU A CA 1
ATOM 751 C C . GLU A 1 95 ? -3.779 3.424 8.077 1.00 95.31 95 GLU A C 1
ATOM 753 O O . GLU A 1 95 ? -4.886 3.444 7.540 1.00 95.31 95 GLU A O 1
ATOM 758 N N . ASN A 1 96 ? -3.552 2.860 9.262 1.00 93.31 96 ASN A N 1
ATOM 759 C CA . ASN A 1 96 ? -4.622 2.452 10.160 1.00 93.31 96 ASN A CA 1
ATOM 760 C C . ASN A 1 96 ? -4.912 3.574 11.158 1.00 93.31 96 ASN A C 1
ATOM 762 O O . ASN A 1 96 ? -4.187 3.752 12.137 1.00 93.31 96 ASN A O 1
ATOM 766 N N . LEU A 1 97 ? -5.983 4.316 10.897 1.00 91.12 97 LEU A N 1
ATOM 767 C CA . LEU A 1 97 ? -6.502 5.371 11.768 1.00 91.12 97 LEU A CA 1
ATOM 768 C C . LEU A 1 97 ? -7.418 4.807 12.868 1.00 91.12 97 LEU A C 1
ATOM 770 O O . LEU A 1 97 ? -7.830 5.525 13.781 1.00 91.12 97 LEU A O 1
ATOM 774 N N . GLY A 1 98 ? -7.736 3.514 12.782 1.00 88.31 98 GLY A N 1
ATOM 775 C CA . GLY A 1 98 ? -8.606 2.812 13.706 1.00 88.31 98 GLY A CA 1
ATOM 776 C C . GLY A 1 98 ? -7.910 2.428 15.014 1.00 88.31 98 GLY A C 1
ATOM 777 O O . GLY A 1 98 ? -6.687 2.481 15.135 1.00 88.31 98 GLY A O 1
ATOM 778 N N . PRO A 1 99 ? -8.688 1.997 16.020 1.00 86.38 99 PRO A N 1
ATOM 779 C CA . PRO A 1 99 ? -8.164 1.668 17.344 1.00 86.38 99 PRO A CA 1
ATOM 780 C C . PRO A 1 99 ? -7.582 0.250 17.454 1.00 86.38 99 PRO A C 1
ATOM 782 O O . PRO A 1 99 ? -7.008 -0.082 18.490 1.00 86.38 99 PRO A O 1
ATOM 785 N N . ILE A 1 100 ? -7.742 -0.598 16.432 1.00 86.38 100 ILE A N 1
ATOM 786 C CA . ILE A 1 100 ? -7.334 -2.010 16.451 1.00 86.38 100 ILE A CA 1
ATOM 787 C C . ILE A 1 100 ? -6.484 -2.376 15.238 1.00 86.38 100 ILE A C 1
ATOM 789 O O . ILE A 1 100 ? -6.677 -1.834 14.149 1.00 86.38 100 ILE A O 1
ATOM 793 N N . THR A 1 101 ? -5.581 -3.342 15.407 1.00 88.06 101 THR A N 1
ATOM 794 C CA . THR A 1 101 ? -4.819 -3.928 14.299 1.00 88.06 101 THR A CA 1
ATOM 795 C C . THR A 1 101 ? -5.770 -4.485 13.248 1.00 88.06 101 THR A C 1
ATOM 797 O O . THR A 1 101 ? -6.665 -5.270 13.559 1.00 88.06 101 THR A O 1
ATOM 800 N N . THR A 1 102 ? -5.576 -4.078 11.998 1.00 87.94 102 THR A N 1
ATOM 801 C CA . THR A 1 102 ? -6.502 -4.379 10.908 1.00 87.94 102 THR A CA 1
ATOM 802 C C . THR A 1 102 ? -5.744 -4.954 9.718 1.00 87.94 102 THR A C 1
ATOM 804 O O . THR A 1 102 ? -4.752 -4.380 9.262 1.00 87.94 102 THR A O 1
ATOM 807 N N . ALA A 1 103 ? -6.212 -6.093 9.205 1.00 91.19 103 ALA A N 1
ATOM 808 C CA . ALA A 1 103 ? -5.789 -6.572 7.895 1.00 91.19 103 ALA A CA 1
ATOM 809 C C . ALA A 1 103 ? -6.491 -5.783 6.790 1.00 91.19 103 ALA A C 1
ATOM 811 O O . ALA A 1 103 ? -7.638 -5.369 6.956 1.00 91.19 103 ALA A O 1
ATOM 812 N N . PHE A 1 104 ? -5.818 -5.587 5.663 1.00 91.94 104 PHE A N 1
ATOM 813 C CA . PHE A 1 104 ? -6.334 -4.785 4.562 1.00 91.94 104 PHE A CA 1
ATOM 814 C C . PHE A 1 104 ? -5.836 -5.266 3.202 1.00 91.94 104 PHE A C 1
ATOM 816 O O . PHE A 1 104 ? -4.795 -5.919 3.079 1.00 91.94 104 PHE A O 1
ATOM 823 N N . TYR A 1 105 ? -6.569 -4.841 2.178 1.00 92.81 105 TYR A N 1
ATOM 824 C CA . TYR A 1 105 ? -6.196 -4.911 0.773 1.00 92.81 105 TYR A CA 1
ATOM 825 C C . TYR A 1 105 ? -6.048 -3.505 0.213 1.00 92.81 105 TYR A C 1
ATOM 827 O O . TYR A 1 105 ? -6.852 -2.629 0.522 1.00 92.81 105 TYR A O 1
ATOM 835 N N . VAL A 1 106 ? -5.060 -3.301 -0.653 1.00 92.56 106 VAL A N 1
ATOM 836 C CA . VAL A 1 106 ? -4.945 -2.087 -1.462 1.00 92.56 106 VAL A CA 1
ATOM 837 C C . VAL A 1 106 ? -5.386 -2.412 -2.874 1.00 92.56 106 VAL A C 1
ATOM 839 O O . VAL A 1 106 ? -4.824 -3.299 -3.527 1.00 92.56 106 VAL A O 1
ATOM 842 N N . LEU A 1 107 ? -6.382 -1.673 -3.340 1.00 91.31 107 LEU A N 1
ATOM 843 C CA . LEU A 1 107 ? -6.929 -1.790 -4.678 1.00 91.31 107 LEU A CA 1
ATOM 844 C C . LEU A 1 107 ? -6.541 -0.561 -5.492 1.00 91.31 107 LEU A C 1
ATOM 846 O O . LEU A 1 107 ? -6.536 0.565 -4.990 1.00 91.31 107 LEU A O 1
ATOM 850 N N . VAL A 1 108 ? -6.254 -0.788 -6.767 1.00 88.31 108 VAL A N 1
ATOM 851 C CA . VAL A 1 108 ? -6.095 0.264 -7.763 1.00 88.31 108 VAL A CA 1
ATOM 852 C C . VAL A 1 108 ? -7.157 0.087 -8.840 1.00 88.31 108 VAL A C 1
ATOM 854 O O . VAL A 1 108 ? -7.322 -1.006 -9.385 1.00 88.31 108 VAL A O 1
ATOM 857 N N . ALA A 1 109 ? -7.893 1.158 -9.118 1.00 86.38 109 ALA A N 1
ATOM 858 C CA . ALA A 1 109 ? -8.844 1.238 -10.217 1.00 86.38 109 ALA A CA 1
ATOM 859 C C . ALA A 1 109 ? -8.233 2.078 -11.336 1.00 86.38 109 ALA A C 1
ATOM 861 O O . ALA A 1 109 ? -7.907 3.245 -11.114 1.00 86.38 109 ALA A O 1
ATOM 862 N N . GLU A 1 110 ? -8.077 1.495 -12.519 1.00 80.56 110 GLU A N 1
ATOM 863 C CA . GLU A 1 110 ? -7.468 2.134 -13.685 1.00 80.56 110 GLU A CA 1
ATOM 864 C C . GLU A 1 110 ? -8.421 2.100 -14.875 1.00 80.56 110 GLU A C 1
ATOM 866 O O . GLU A 1 110 ? -9.195 1.162 -15.041 1.00 80.56 110 GLU A O 1
ATOM 871 N N . THR A 1 111 ? -8.362 3.134 -15.708 1.00 72.50 111 THR A N 1
ATOM 872 C CA . THR A 1 111 ? -9.102 3.186 -16.974 1.00 72.50 111 THR A CA 1
ATOM 873 C C . THR A 1 111 ? -8.178 2.819 -18.122 1.00 72.50 111 THR A C 1
ATOM 875 O O . THR A 1 111 ? -7.042 3.299 -18.185 1.00 72.50 111 THR A O 1
ATOM 878 N N . ASP A 1 112 ? -8.663 1.978 -19.029 1.00 65.00 112 ASP A N 1
ATOM 879 C CA . ASP A 1 112 ? -8.038 1.818 -20.337 1.00 65.00 112 ASP A CA 1
ATOM 880 C C . ASP A 1 112 ? -8.549 2.940 -21.255 1.00 65.00 112 ASP A C 1
ATOM 882 O O . ASP A 1 112 ? -9.754 3.196 -21.315 1.00 65.00 112 ASP A O 1
ATOM 886 N N . ASN A 1 113 ? -7.621 3.653 -21.902 1.00 54.88 113 ASN A N 1
ATOM 887 C CA . ASN A 1 113 ? -7.934 4.630 -22.951 1.00 54.88 113 ASN A CA 1
ATOM 888 C C . ASN A 1 113 ? -8.073 3.928 -24.300 1.00 54.88 113 ASN A C 1
ATOM 890 O O . ASN A 1 113 ? -7.180 3.104 -24.606 1.00 54.88 113 ASN A O 1
#

Organism: Cupriavidus necator (NCBI:txid106590)

Radius of gyration: 18.53 Å; chains: 1; bounding box: 45×23×54 Å

Sequence (113 aa):
MSNEVNISQIASGTLDPGHGWEFYVPRPDYQAQIGKVAFFTAVPDASFDIVLEGYPEHRDIEITRTWNTVWSSLTAQGVAQGYIDHVFQRNVTVENLGPITTAFYVLVAETDN